Protein AF-U5CMK6-F1 (afdb_monomer_lite)

Structure (mmCIF, N/CA/C/O backbone):
data_AF-U5CMK6-F1
#
_entry.id   AF-U5CMK6-F1
#
loop_
_atom_site.group_PDB
_atom_site.id
_atom_site.type_sy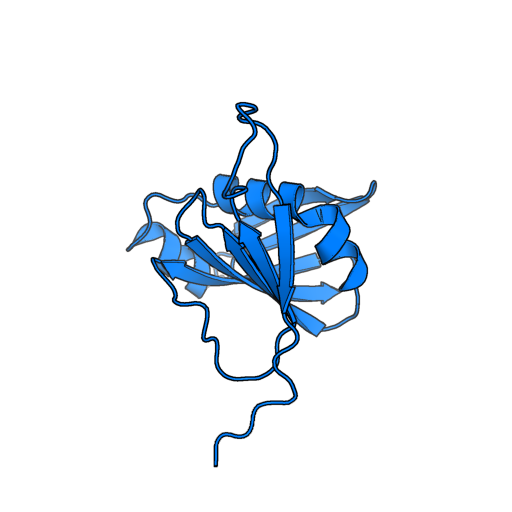mbol
_atom_site.label_atom_id
_atom_site.label_alt_id
_atom_site.label_comp_id
_atom_site.label_asym_id
_atom_site.label_entity_id
_atom_site.label_seq_id
_atom_site.pdbx_PDB_ins_code
_atom_site.Cartn_x
_atom_site.Cartn_y
_atom_site.Cartn_z
_atom_site.occupancy
_atom_site.B_iso_or_equiv
_atom_site.auth_seq_id
_atom_site.auth_comp_id
_atom_site.auth_asym_id
_atom_site.auth_atom_id
_atom_site.pdbx_PDB_model_num
ATOM 1 N N . MET A 1 1 ? 16.249 19.560 10.404 1.00 36.00 1 MET A N 1
ATOM 2 C CA . MET A 1 1 ? 15.862 19.368 8.987 1.00 36.00 1 MET A CA 1
ATOM 3 C C . MET A 1 1 ? 14.586 18.541 8.936 1.00 36.00 1 MET A C 1
ATOM 5 O O . MET A 1 1 ? 14.569 17.450 9.494 1.00 36.00 1 MET A O 1
ATOM 9 N N . SER A 1 2 ? 13.506 19.074 8.360 1.00 42.41 2 SER A N 1
ATOM 10 C CA . SER A 1 2 ? 12.210 18.384 8.309 1.00 42.41 2 SER A CA 1
ATOM 11 C C . SER A 1 2 ? 12.307 17.152 7.401 1.00 42.41 2 SER A C 1
ATOM 13 O O . SER A 1 2 ? 12.641 17.280 6.222 1.00 42.41 2 SER A O 1
ATOM 15 N N . LYS A 1 3 ? 12.074 15.951 7.948 1.00 53.72 3 LYS A N 1
ATOM 16 C CA . LYS A 1 3 ? 12.024 14.702 7.173 1.00 53.72 3 LYS A CA 1
ATOM 17 C C . LYS A 1 3 ? 10.860 14.815 6.185 1.00 53.72 3 LYS A C 1
ATOM 19 O O . LYS A 1 3 ? 9.711 14.714 6.606 1.00 53.72 3 LYS A O 1
ATOM 24 N N . ARG A 1 4 ? 11.138 15.041 4.893 1.00 58.00 4 ARG A N 1
ATOM 25 C CA . ARG A 1 4 ? 10.109 15.056 3.838 1.00 58.00 4 ARG A CA 1
ATOM 26 C C . ARG A 1 4 ? 9.399 13.699 3.826 1.00 58.00 4 ARG A C 1
ATOM 28 O O . ARG A 1 4 ? 9.976 12.697 3.411 1.00 58.00 4 ARG A O 1
ATOM 35 N N . ARG A 1 5 ? 8.163 13.683 4.319 1.00 68.69 5 ARG A N 1
ATOM 36 C CA . ARG A 1 5 ? 7.201 12.597 4.137 1.00 68.69 5 ARG A CA 1
ATOM 37 C C . ARG A 1 5 ? 6.289 13.019 2.994 1.00 68.69 5 ARG A C 1
ATOM 39 O O . ARG A 1 5 ? 5.757 14.124 3.029 1.00 68.69 5 ARG A O 1
ATOM 46 N N . GLU A 1 6 ? 6.166 12.180 1.973 1.00 84.19 6 GLU A N 1
ATOM 47 C CA . GLU A 1 6 ? 5.155 12.384 0.933 1.00 84.19 6 GLU A CA 1
ATOM 48 C C . GLU A 1 6 ? 3.866 11.719 1.416 1.00 84.19 6 GLU A C 1
ATOM 50 O O . GLU A 1 6 ? 3.870 10.554 1.827 1.00 84.19 6 GLU A O 1
ATOM 55 N N . GLU A 1 7 ? 2.784 12.488 1.438 1.00 90.69 7 GLU A N 1
ATOM 56 C CA . GLU A 1 7 ? 1.500 12.083 1.994 1.00 90.69 7 GLU A CA 1
ATOM 57 C C . GLU A 1 7 ? 0.430 12.163 0.915 1.00 90.69 7 GLU A C 1
ATOM 59 O O . GLU A 1 7 ? 0.347 13.136 0.168 1.00 90.69 7 GLU A O 1
ATOM 64 N N . TYR A 1 8 ? -0.409 11.137 0.861 1.00 93.00 8 TYR A N 1
ATOM 65 C CA . TYR A 1 8 ? -1.501 11.031 -0.091 1.00 93.00 8 TYR A CA 1
ATOM 66 C C . TYR A 1 8 ? -2.780 10.674 0.646 1.00 93.00 8 TYR A C 1
ATOM 68 O O . TYR A 1 8 ? -2.759 9.928 1.622 1.00 93.00 8 TYR A O 1
ATOM 76 N N . THR A 1 9 ? -3.906 11.182 0.160 1.00 92.69 9 THR A N 1
ATOM 77 C CA . THR A 1 9 ? -5.222 10.786 0.663 1.00 92.69 9 THR A CA 1
ATOM 78 C C . THR A 1 9 ? -5.881 9.893 -0.371 1.00 92.69 9 THR A C 1
ATOM 80 O O . THR A 1 9 ? -5.970 10.255 -1.544 1.00 92.69 9 THR A O 1
ATOM 83 N N . VAL A 1 10 ? -6.324 8.714 0.054 1.00 93.56 10 VAL A N 1
ATOM 84 C CA . VAL A 1 10 ? -6.934 7.717 -0.824 1.00 93.56 10 VAL A CA 1
ATOM 85 C C . VAL A 1 10 ? -8.262 7.268 -0.239 1.00 93.56 10 VAL A C 1
ATOM 87 O O . VAL A 1 10 ? -8.343 6.943 0.941 1.00 93.56 10 VAL A O 1
ATOM 90 N N . LEU A 1 11 ? -9.309 7.233 -1.064 1.00 92.06 11 LEU A N 1
ATOM 91 C CA . LEU A 1 11 ? -10.575 6.613 -0.687 1.00 92.06 11 LEU A CA 1
ATOM 92 C C . LEU A 1 11 ? -10.409 5.088 -0.727 1.00 92.06 11 LEU A C 1
ATOM 94 O O . LEU A 1 11 ? -10.155 4.534 -1.796 1.00 92.06 11 LEU A O 1
ATOM 98 N N . LEU A 1 12 ? -10.527 4.443 0.433 1.00 90.56 12 LEU A N 1
ATOM 99 C CA . LEU A 1 12 ? -10.510 2.990 0.601 1.00 90.56 12 LEU A CA 1
ATOM 100 C C . LEU A 1 12 ? -11.707 2.596 1.471 1.00 90.56 12 LEU A C 1
ATOM 102 O O . LEU A 1 12 ? -11.951 3.214 2.503 1.00 90.56 12 LEU A O 1
ATOM 106 N N . TRP A 1 13 ? -12.471 1.585 1.069 1.00 90.62 13 TRP A N 1
ATOM 107 C CA . TRP A 1 13 ? -13.611 1.000 1.792 1.00 90.62 13 TRP A CA 1
ATOM 108 C C . TRP A 1 13 ? -14.635 2.026 2.281 1.00 90.62 13 TRP A C 1
ATOM 110 O O . TRP A 1 13 ? -15.214 1.875 3.358 1.00 90.62 13 TRP A O 1
ATOM 120 N N . GLY A 1 14 ? -14.851 3.066 1.473 1.00 88.62 14 GLY A N 1
ATOM 121 C CA . GLY A 1 14 ? -15.791 4.149 1.754 1.00 88.62 14 GLY A CA 1
ATOM 122 C C . GLY A 1 14 ? -15.289 5.201 2.746 1.00 88.62 14 GLY A C 1
ATOM 123 O O . GLY A 1 14 ? -16.076 6.048 3.151 1.00 88.62 14 GLY A O 1
ATOM 124 N N . VAL A 1 15 ? -14.010 5.182 3.144 1.00 90.44 15 VAL A N 1
ATOM 125 C CA . VAL A 1 15 ? -13.417 6.214 4.014 1.00 90.44 15 VAL A CA 1
ATOM 126 C C . VAL A 1 15 ? -12.109 6.749 3.440 1.00 90.44 15 VAL A C 1
ATOM 128 O O . VAL A 1 15 ? -11.391 6.061 2.712 1.00 90.44 15 VAL A O 1
ATOM 131 N N . PHE A 1 16 ? -11.778 7.992 3.777 1.00 93.19 16 PHE A N 1
ATOM 132 C CA . PHE A 1 16 ? -10.494 8.575 3.410 1.00 93.19 16 PHE A CA 1
ATOM 133 C C . PHE A 1 16 ? -9.392 8.039 4.322 1.00 93.19 16 PHE A C 1
ATOM 135 O O . PHE A 1 16 ? -9.431 8.200 5.541 1.00 93.19 16 PHE A O 1
ATOM 142 N N . VAL A 1 17 ? -8.406 7.396 3.708 1.00 92.94 17 VAL A N 1
ATOM 143 C CA . VAL A 1 17 ? -7.232 6.830 4.363 1.00 92.94 17 VAL A CA 1
ATOM 144 C C . VAL A 1 17 ? -6.014 7.634 3.948 1.00 92.94 17 VAL A C 1
ATOM 146 O O . VAL A 1 17 ? -5.764 7.856 2.760 1.00 92.94 17 VAL A O 1
ATOM 149 N N . LYS A 1 18 ? -5.237 8.061 4.939 1.00 95.00 18 LYS A N 1
ATOM 150 C CA . LYS A 1 18 ? -3.953 8.715 4.715 1.00 95.00 18 LYS A CA 1
ATOM 151 C C . LYS A 1 18 ? -2.901 7.656 4.394 1.00 95.00 18 LYS A C 1
ATOM 153 O O . LYS A 1 18 ? -2.796 6.657 5.097 1.00 95.00 18 LYS A O 1
ATOM 158 N N . VAL A 1 19 ? -2.126 7.865 3.339 1.00 94.19 19 VAL A N 1
ATOM 159 C CA . VAL A 1 19 ? -1.000 7.014 2.953 1.00 94.19 19 VAL A CA 1
ATOM 160 C C . VAL A 1 19 ? 0.272 7.842 3.027 1.00 94.19 19 VAL A C 1
ATOM 162 O O . VAL A 1 19 ? 0.413 8.834 2.317 1.00 94.19 19 VAL A O 1
ATOM 165 N N . THR A 1 20 ? 1.197 7.441 3.891 1.00 93.19 20 THR A N 1
ATOM 166 C CA . THR A 1 20 ? 2.442 8.170 4.149 1.00 93.19 20 THR A CA 1
ATOM 167 C C . THR A 1 20 ? 3.631 7.363 3.656 1.00 93.19 20 THR A C 1
ATOM 169 O O . THR A 1 20 ? 3.848 6.237 4.098 1.00 93.19 20 THR A O 1
ATOM 172 N N . PHE A 1 21 ? 4.453 7.937 2.784 1.00 91.12 21 PHE A N 1
ATOM 173 C CA . PHE A 1 21 ? 5.705 7.317 2.371 1.00 91.12 21 PHE A CA 1
ATOM 174 C C . PHE A 1 21 ? 6.833 7.736 3.304 1.00 91.12 21 PHE A C 1
ATOM 176 O O . PHE A 1 21 ? 7.111 8.923 3.501 1.00 91.12 21 PHE A O 1
ATOM 183 N N . THR A 1 22 ? 7.514 6.746 3.877 1.00 88.44 22 THR A N 1
ATOM 184 C CA . THR A 1 22 ? 8.747 7.013 4.616 1.00 88.44 22 THR A CA 1
ATOM 185 C C . THR A 1 22 ? 9.852 7.467 3.663 1.00 88.44 22 THR A C 1
ATOM 187 O O . THR A 1 22 ? 9.893 7.094 2.491 1.00 88.44 22 THR A O 1
ATOM 190 N N . GLU A 1 23 ? 10.810 8.231 4.184 1.00 86.19 23 GLU A N 1
ATOM 191 C CA . GLU A 1 23 ? 11.976 8.670 3.412 1.00 86.19 23 GLU A CA 1
ATOM 192 C C . GLU A 1 23 ? 12.748 7.484 2.810 1.00 86.19 23 GLU A C 1
ATOM 194 O O . GLU A 1 23 ? 13.241 7.559 1.684 1.00 86.19 23 GLU A O 1
ATOM 199 N N . HIS A 1 24 ? 12.815 6.363 3.537 1.00 85.12 24 HIS A N 1
ATOM 200 C CA . HIS A 1 24 ? 13.445 5.139 3.052 1.00 85.12 24 HIS A CA 1
ATOM 201 C C . HIS A 1 24 ? 12.719 4.572 1.824 1.00 85.12 24 HIS A C 1
ATOM 203 O O . HIS A 1 24 ? 13.364 4.267 0.820 1.00 85.12 24 HIS A O 1
ATOM 209 N N . ALA A 1 25 ? 11.385 4.495 1.868 1.00 85.31 25 ALA A N 1
ATOM 210 C CA . ALA A 1 25 ? 10.569 4.068 0.735 1.00 85.31 25 ALA A CA 1
ATOM 211 C C . ALA A 1 25 ? 10.725 5.005 -0.475 1.00 85.31 25 ALA A C 1
ATOM 213 O O . ALA A 1 25 ? 10.939 4.533 -1.590 1.00 85.31 25 ALA A O 1
ATOM 214 N N . LEU A 1 26 ? 10.705 6.326 -0.260 1.00 86.44 26 LEU A N 1
ATOM 215 C CA . LEU A 1 26 ? 10.879 7.313 -1.333 1.00 86.44 26 LEU A CA 1
ATOM 216 C C . LEU A 1 26 ? 12.256 7.225 -1.992 1.00 86.44 26 LEU A C 1
ATOM 218 O O . LEU A 1 26 ? 12.361 7.268 -3.217 1.00 86.44 26 LEU A O 1
ATOM 222 N N . LYS A 1 27 ? 13.320 7.055 -1.198 1.00 85.00 27 LYS A N 1
ATOM 223 C CA . LYS A 1 27 ? 14.678 6.830 -1.716 1.00 85.00 27 LYS A CA 1
ATOM 224 C C . LYS A 1 27 ? 14.747 5.568 -2.577 1.00 85.00 27 LYS A C 1
ATOM 226 O O . LYS A 1 27 ? 15.402 5.572 -3.617 1.00 85.00 27 LYS A O 1
ATOM 231 N N . ARG A 1 28 ? 14.061 4.494 -2.174 1.00 80.88 28 ARG A N 1
ATOM 232 C CA . ARG A 1 28 ? 13.991 3.240 -2.943 1.00 80.88 28 ARG A CA 1
ATOM 233 C C . ARG A 1 28 ? 13.223 3.403 -4.255 1.00 80.88 28 ARG A C 1
ATOM 235 O O . ARG A 1 28 ? 13.696 2.887 -5.265 1.00 80.88 28 ARG A O 1
ATOM 242 N N . LEU A 1 29 ? 12.117 4.150 -4.250 1.00 82.81 29 LEU A N 1
ATOM 243 C CA . LEU A 1 29 ? 11.361 4.486 -5.461 1.00 82.81 29 LEU A CA 1
ATOM 244 C C . LEU A 1 29 ? 12.226 5.280 -6.448 1.00 82.81 29 LEU A C 1
ATOM 246 O O . LEU A 1 29 ? 12.412 4.842 -7.578 1.00 82.81 29 LEU A O 1
ATOM 250 N N . LYS A 1 30 ? 12.844 6.379 -5.992 1.00 80.12 30 LYS A N 1
ATOM 251 C CA . LYS A 1 30 ? 13.651 7.275 -6.843 1.00 80.12 30 LYS A CA 1
ATOM 252 C C . LYS A 1 30 ? 14.886 6.606 -7.441 1.00 80.12 30 LYS A C 1
ATOM 254 O O . LYS A 1 30 ? 15.209 6.846 -8.596 1.00 80.12 30 LYS A O 1
ATOM 259 N N . ASN A 1 31 ? 15.582 5.775 -6.666 1.00 68.12 31 ASN A N 1
ATOM 260 C CA . ASN A 1 31 ? 16.883 5.257 -7.090 1.00 68.12 31 ASN A CA 1
ATOM 261 C C . ASN A 1 31 ? 16.804 3.982 -7.938 1.00 68.12 31 ASN A C 1
ATOM 263 O O . ASN A 1 31 ? 17.818 3.601 -8.519 1.00 68.12 31 ASN A O 1
ATOM 267 N N . ARG A 1 32 ? 15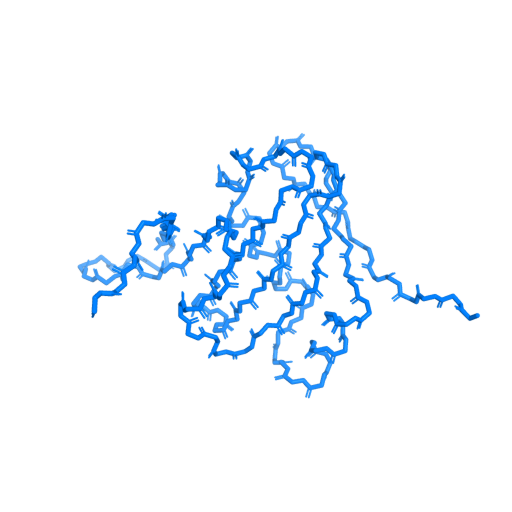.691 3.229 -7.909 1.00 59.47 32 ARG A N 1
ATOM 268 C CA . ARG A 1 32 ? 15.717 1.818 -8.354 1.00 59.47 32 ARG A CA 1
ATOM 269 C C . ARG A 1 32 ? 14.462 1.304 -9.062 1.00 59.47 32 ARG A C 1
ATOM 271 O O . ARG A 1 32 ? 14.514 0.182 -9.577 1.00 59.47 32 ARG A O 1
ATOM 278 N N . ALA A 1 33 ? 13.361 2.054 -9.103 1.00 61.44 33 ALA A N 1
ATOM 279 C CA . ALA A 1 33 ? 12.087 1.552 -9.614 1.00 61.44 33 ALA A CA 1
ATOM 280 C C . ALA A 1 33 ? 11.546 2.408 -10.768 1.00 61.44 33 ALA A C 1
ATOM 282 O O . ALA A 1 33 ? 11.512 3.627 -10.683 1.00 61.44 33 ALA A O 1
ATOM 283 N N . SER A 1 34 ? 11.032 1.757 -11.814 1.00 72.81 34 SER A N 1
ATOM 284 C CA . SER A 1 34 ? 10.135 2.362 -12.815 1.00 72.81 34 SER A CA 1
ATOM 285 C C . SER A 1 34 ? 8.721 2.604 -12.261 1.00 72.81 34 SER A C 1
ATOM 287 O O . SER A 1 34 ? 7.791 2.835 -13.022 1.00 72.81 34 SER A O 1
ATOM 289 N N . VAL A 1 35 ? 8.555 2.455 -10.946 1.00 76.75 35 VAL A N 1
ATOM 290 C CA . VAL A 1 35 ? 7.286 2.468 -10.227 1.00 76.75 35 VAL A CA 1
ATOM 291 C C . VAL A 1 35 ? 7.215 3.748 -9.421 1.00 76.75 35 VAL A C 1
ATOM 293 O O . VAL A 1 35 ? 8.161 4.121 -8.728 1.00 76.75 35 VAL A O 1
ATOM 296 N N . THR A 1 36 ? 6.083 4.422 -9.533 1.00 87.25 36 THR A N 1
ATOM 297 C CA . THR A 1 36 ? 5.792 5.701 -8.899 1.00 87.25 36 THR A CA 1
ATOM 298 C C . THR A 1 36 ? 4.992 5.506 -7.611 1.00 87.25 36 THR A C 1
ATOM 300 O O . THR A 1 36 ? 4.455 4.431 -7.334 1.00 87.25 36 THR A O 1
ATOM 303 N N . ALA A 1 37 ? 4.866 6.567 -6.809 1.00 88.12 37 ALA A N 1
ATOM 304 C CA . ALA A 1 37 ? 3.960 6.551 -5.662 1.00 88.12 37 ALA A CA 1
ATOM 305 C C . ALA A 1 37 ? 2.514 6.242 -6.098 1.00 88.12 37 ALA A C 1
ATOM 307 O O . ALA A 1 37 ? 1.836 5.465 -5.432 1.00 88.12 37 ALA A O 1
ATOM 308 N N . SER A 1 38 ? 2.075 6.774 -7.247 1.00 89.31 38 SER A N 1
ATOM 309 C CA . SER A 1 38 ? 0.734 6.541 -7.804 1.00 89.31 38 SER A CA 1
ATOM 310 C C . SER A 1 38 ? 0.454 5.060 -8.062 1.00 89.31 38 SER A C 1
ATOM 312 O O . SER A 1 38 ? -0.620 4.567 -7.716 1.00 89.31 38 SER A O 1
ATOM 314 N N . ASP A 1 39 ? 1.436 4.332 -8.592 1.00 89.31 39 ASP A N 1
ATOM 315 C CA . ASP A 1 39 ? 1.313 2.895 -8.846 1.00 89.31 39 ASP A CA 1
ATOM 316 C C . ASP A 1 39 ? 1.096 2.112 -7.541 1.00 89.31 39 ASP A C 1
ATOM 318 O O . ASP A 1 39 ? 0.222 1.250 -7.458 1.00 89.31 39 ASP A O 1
ATOM 322 N N . ILE A 1 40 ? 1.818 2.476 -6.473 1.00 89.25 40 ILE A N 1
ATOM 323 C CA . ILE A 1 40 ? 1.627 1.888 -5.138 1.00 89.25 40 ILE A CA 1
ATOM 324 C C . ILE A 1 40 ? 0.232 2.202 -4.587 1.00 89.25 40 ILE A C 1
ATOM 326 O O . ILE A 1 40 ? -0.422 1.319 -4.024 1.00 89.25 40 ILE A O 1
ATOM 330 N N . LEU A 1 41 ? -0.263 3.432 -4.766 1.00 92.31 41 LEU A N 1
ATOM 331 C CA . LEU A 1 41 ? -1.631 3.780 -4.370 1.00 92.31 41 LEU A CA 1
ATOM 332 C C . LEU A 1 41 ? -2.668 2.955 -5.148 1.00 92.31 41 LEU A C 1
ATOM 334 O O . LEU A 1 41 ? -3.681 2.546 -4.580 1.00 92.31 41 LEU A O 1
ATOM 338 N N . GLN A 1 42 ? -2.419 2.663 -6.427 1.00 90.62 42 GLN A N 1
ATOM 339 C CA . GLN A 1 42 ? -3.291 1.811 -7.235 1.00 90.62 42 GLN A CA 1
ATOM 340 C C . GLN A 1 42 ? -3.262 0.348 -6.772 1.00 90.62 42 GLN A C 1
ATOM 342 O O . GLN A 1 42 ? -4.316 -0.296 -6.720 1.00 90.62 42 GLN A O 1
ATOM 347 N N . SER A 1 43 ? -2.099 -0.175 -6.375 1.00 89.12 43 SER A N 1
ATOM 348 C CA . SER A 1 43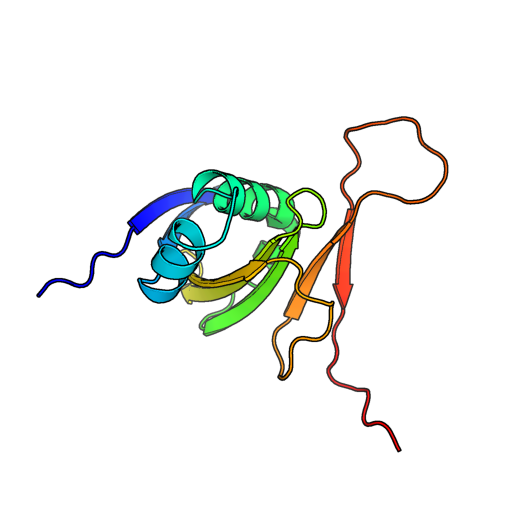 ? -1.996 -1.499 -5.751 1.00 89.12 43 SER A CA 1
ATOM 349 C C . SER A 1 43 ? -2.769 -1.566 -4.431 1.00 89.12 43 SER A C 1
ATOM 351 O O . SER A 1 43 ? -3.483 -2.542 -4.204 1.00 89.12 43 SER A O 1
ATOM 353 N N . LEU A 1 44 ? -2.700 -0.522 -3.591 1.00 91.00 44 LEU A N 1
ATOM 354 C CA . LEU A 1 44 ? -3.492 -0.423 -2.355 1.00 91.00 44 LEU A CA 1
ATOM 355 C C . LEU A 1 44 ? -4.999 -0.449 -2.637 1.00 91.00 44 LEU A C 1
ATOM 357 O O . LEU A 1 44 ? -5.714 -1.237 -2.022 1.00 91.00 44 LEU A O 1
ATOM 361 N N . LYS A 1 45 ? -5.476 0.358 -3.595 1.00 91.19 45 LYS A N 1
ATOM 362 C CA . LYS A 1 45 ? -6.888 0.351 -4.020 1.00 91.19 45 LYS A CA 1
ATOM 363 C C . LYS A 1 45 ? -7.321 -1.020 -4.534 1.00 91.19 45 LYS A C 1
ATOM 365 O O . LYS A 1 45 ? -8.380 -1.518 -4.177 1.00 91.19 45 LYS A O 1
ATOM 370 N N . SER A 1 46 ? -6.484 -1.668 -5.339 1.00 88.00 46 SER A N 1
ATOM 371 C CA . SER A 1 46 ? -6.803 -2.990 -5.894 1.00 88.00 46 SER A CA 1
ATOM 372 C C . SER A 1 46 ? -6.896 -4.062 -4.798 1.00 88.00 46 SER A C 1
ATOM 374 O O . SER A 1 46 ? -7.700 -4.984 -4.896 1.00 88.00 46 SER A O 1
ATOM 376 N N . ALA A 1 47 ? -6.086 -3.937 -3.744 1.00 87.88 47 ALA A N 1
ATOM 377 C CA . ALA A 1 47 ? -6.037 -4.854 -2.607 1.00 87.88 47 ALA A CA 1
ATOM 378 C C . ALA A 1 47 ? -6.994 -4.475 -1.458 1.00 87.88 47 ALA A C 1
ATOM 380 O O . ALA A 1 47 ? -6.965 -5.109 -0.399 1.00 87.88 47 ALA A O 1
ATOM 381 N N . GLU A 1 48 ? -7.840 -3.460 -1.646 1.00 89.75 48 GLU A N 1
ATOM 382 C CA . GLU A 1 48 ? -8.653 -2.833 -0.602 1.00 89.75 48 GLU A CA 1
ATOM 383 C C . GLU A 1 48 ? -9.442 -3.843 0.243 1.00 89.75 48 GLU A C 1
ATOM 385 O O . GLU A 1 48 ? -9.368 -3.819 1.473 1.00 89.75 48 GLU A O 1
ATOM 390 N N . SER A 1 49 ? -10.150 -4.777 -0.401 1.00 85.25 49 SER A N 1
ATOM 391 C CA . SER A 1 49 ? -10.992 -5.775 0.278 1.00 85.25 49 SER A CA 1
ATOM 392 C C . SER A 1 49 ? -10.207 -6.676 1.238 1.00 85.25 49 SER A C 1
ATOM 394 O O . SER A 1 49 ? -10.756 -7.172 2.225 1.00 85.25 49 SER A O 1
ATOM 396 N N . LYS A 1 50 ? -8.911 -6.871 0.977 1.00 84.75 50 LYS A N 1
ATOM 397 C CA . LYS A 1 50 ? -8.006 -7.667 1.809 1.00 84.75 50 LYS A CA 1
ATOM 398 C C . LYS A 1 50 ? -7.345 -6.846 2.889 1.00 84.75 50 LYS A C 1
ATOM 400 O O . LYS A 1 50 ? -7.341 -7.266 4.041 1.00 84.75 50 LYS A O 1
ATOM 405 N N . ILE A 1 51 ? -6.850 -5.666 2.528 1.00 87.50 51 ILE A N 1
ATOM 406 C CA . ILE A 1 51 ? -6.264 -4.714 3.472 1.00 87.50 51 ILE A CA 1
ATOM 407 C C . ILE A 1 51 ? -7.286 -4.356 4.562 1.00 87.50 51 ILE A C 1
ATOM 409 O O . ILE A 1 51 ? -6.926 -4.281 5.735 1.00 87.50 51 ILE A O 1
ATOM 413 N N . LYS A 1 52 ? -8.574 -4.225 4.208 1.00 86.38 52 LYS A N 1
ATOM 414 C CA . LYS A 1 52 ? -9.662 -3.949 5.158 1.00 86.38 52 LYS A CA 1
ATOM 415 C C . LYS A 1 52 ? -9.717 -4.963 6.306 1.00 86.38 52 LYS A C 1
ATOM 417 O O . LYS A 1 52 ? -9.991 -4.575 7.437 1.00 86.38 52 LYS A O 1
ATOM 422 N N . LYS A 1 53 ? -9.429 -6.245 6.041 1.00 84.06 53 LYS A N 1
ATOM 423 C CA . LYS A 1 53 ? -9.415 -7.308 7.067 1.00 84.06 53 LYS A CA 1
ATOM 424 C C . LYS A 1 53 ? -8.253 -7.163 8.051 1.00 84.06 53 LYS A C 1
ATOM 426 O O . LYS A 1 53 ? -8.338 -7.659 9.166 1.00 84.06 53 LYS A O 1
ATOM 431 N N . LEU A 1 54 ? -7.195 -6.464 7.644 1.00 80.88 54 LEU A N 1
ATOM 432 C CA . LEU A 1 54 ? -5.981 -6.237 8.425 1.00 80.88 54 LEU A CA 1
ATOM 433 C C . LEU A 1 54 ? -6.001 -4.899 9.182 1.00 80.88 54 LEU A C 1
ATOM 435 O O . LEU A 1 54 ? -4.999 -4.536 9.796 1.00 80.88 54 LEU A O 1
ATOM 439 N N . ARG A 1 55 ? -7.125 -4.162 9.143 1.00 80.88 55 ARG A N 1
ATOM 440 C CA . ARG A 1 55 ? -7.303 -2.803 9.688 1.00 80.88 55 ARG A CA 1
ATOM 441 C C . ARG A 1 55 ? -7.320 -2.775 11.223 1.00 80.88 55 ARG A C 1
ATOM 443 O O . ARG A 1 55 ? -8.299 -2.388 11.858 1.00 80.88 55 ARG A O 1
ATOM 450 N N . THR A 1 56 ? -6.207 -3.178 11.813 1.00 73.50 56 THR A N 1
ATOM 451 C CA . THR A 1 56 ? -5.924 -3.191 13.247 1.00 73.50 56 THR A CA 1
ATOM 452 C C . THR A 1 56 ? -4.677 -2.355 13.519 1.00 73.50 56 THR A C 1
ATOM 454 O O . THR A 1 56 ? -3.838 -2.148 12.639 1.00 73.50 56 THR A O 1
ATOM 457 N N . LYS A 1 57 ? -4.572 -1.798 14.727 1.00 71.38 57 LYS A N 1
ATOM 458 C CA . LYS A 1 57 ? -3.486 -0.877 15.079 1.00 71.38 57 LYS A CA 1
ATOM 459 C C . LYS A 1 57 ? -2.127 -1.589 15.005 1.00 71.38 57 LYS A C 1
ATOM 461 O O . LYS A 1 57 ? -1.981 -2.682 15.541 1.00 71.38 57 LYS A O 1
ATOM 466 N N . HIS A 1 58 ? -1.141 -0.949 14.373 1.00 72.44 58 HIS A N 1
ATOM 467 C CA . HIS A 1 58 ? 0.238 -1.431 14.197 1.00 72.44 58 HIS A CA 1
ATOM 468 C C . HIS A 1 58 ? 0.398 -2.739 13.412 1.00 72.44 58 HIS A C 1
ATOM 470 O O . HIS A 1 58 ? 1.464 -3.356 13.447 1.00 72.44 58 HIS A O 1
ATOM 476 N N . HIS A 1 59 ? -0.621 -3.151 12.659 1.00 81.31 59 HIS A N 1
ATOM 477 C CA . HIS A 1 59 ? -0.522 -4.351 11.845 1.00 81.31 59 HIS A CA 1
ATOM 478 C C . HIS A 1 59 ? 0.289 -4.089 10.571 1.00 81.31 59 HIS A C 1
ATOM 480 O O . HIS A 1 59 ? -0.024 -3.184 9.792 1.00 81.31 59 HIS A O 1
ATOM 486 N N . ARG A 1 60 ? 1.346 -4.883 10.372 1.00 84.38 60 ARG A N 1
ATOM 487 C CA . ARG A 1 60 ? 2.203 -4.841 9.183 1.00 84.38 60 ARG A CA 1
ATOM 488 C C . ARG A 1 60 ? 1.693 -5.824 8.145 1.00 84.38 60 ARG A C 1
ATOM 490 O O . ARG A 1 60 ? 1.428 -6.976 8.468 1.00 84.38 60 ARG A O 1
ATOM 497 N N . PHE A 1 61 ? 1.643 -5.382 6.902 1.00 85.94 61 PHE A N 1
ATOM 498 C CA . PHE A 1 61 ? 1.270 -6.209 5.769 1.00 85.94 61 PHE A CA 1
ATOM 499 C C . PHE A 1 61 ? 2.198 -5.939 4.591 1.00 85.94 61 PHE A C 1
ATOM 501 O O . PHE A 1 61 ? 2.835 -4.887 4.493 1.00 85.94 61 PHE A O 1
ATOM 508 N N . VAL A 1 62 ? 2.286 -6.904 3.688 1.00 86.38 62 VAL A N 1
ATOM 509 C CA . VAL A 1 62 ? 3.092 -6.775 2.473 1.00 86.38 62 VAL A CA 1
ATOM 510 C C . VAL A 1 62 ? 2.191 -6.980 1.274 1.00 86.38 62 VAL A C 1
ATOM 512 O O . VAL A 1 62 ? 1.401 -7.917 1.263 1.00 86.38 62 VAL A O 1
ATOM 515 N N . ILE A 1 63 ? 2.318 -6.122 0.266 1.00 85.19 63 ILE A N 1
ATOM 516 C CA . ILE A 1 63 ? 1.666 -6.310 -1.026 1.00 85.19 63 ILE A CA 1
ATOM 517 C C . ILE A 1 63 ? 2.713 -6.710 -2.053 1.00 85.19 63 ILE A C 1
ATOM 519 O O . ILE A 1 63 ? 3.638 -5.946 -2.322 1.00 85.19 63 ILE A O 1
ATOM 523 N N . PHE A 1 64 ? 2.540 -7.894 -2.635 1.00 83.94 64 PHE A N 1
ATOM 524 C CA . PHE A 1 64 ? 3.257 -8.324 -3.832 1.00 83.94 64 PHE A CA 1
ATOM 525 C C . PHE A 1 64 ? 2.400 -8.000 -5.052 1.00 83.94 64 PHE A C 1
ATOM 527 O O . PHE A 1 64 ? 1.408 -8.682 -5.309 1.00 83.94 64 PHE A O 1
ATOM 534 N N . ASP A 1 65 ? 2.765 -6.966 -5.804 1.00 81.06 65 ASP A N 1
ATOM 535 C CA . ASP A 1 65 ? 2.138 -6.646 -7.080 1.00 81.06 65 ASP A CA 1
ATOM 536 C C . ASP A 1 65 ? 2.946 -7.267 -8.229 1.00 81.06 65 ASP A C 1
ATOM 538 O O . ASP A 1 65 ? 3.944 -6.712 -8.697 1.00 81.06 65 ASP A O 1
ATOM 542 N N . HIS A 1 66 ? 2.514 -8.446 -8.690 1.00 76.12 66 HIS A N 1
ATOM 543 C CA . HIS A 1 66 ? 3.170 -9.145 -9.797 1.00 76.12 66 HIS A CA 1
ATOM 544 C C . HIS A 1 66 ? 2.987 -8.435 -11.148 1.00 76.12 66 HIS A C 1
ATOM 546 O O . HIS A 1 66 ? 3.788 -8.662 -12.055 1.00 76.12 66 HIS A O 1
ATOM 552 N N . VAL A 1 67 ? 1.978 -7.565 -11.297 1.00 77.81 67 VAL A N 1
ATOM 553 C CA . VAL A 1 67 ? 1.771 -6.781 -12.527 1.00 77.81 67 VAL A CA 1
ATOM 554 C C . VAL A 1 67 ? 2.859 -5.720 -12.643 1.00 77.81 67 VAL A C 1
ATOM 556 O O . VAL A 1 67 ? 3.482 -5.583 -13.692 1.00 77.81 67 VAL A O 1
ATOM 559 N N . LEU A 1 68 ? 3.137 -5.033 -11.535 1.00 75.19 68 LEU A N 1
ATOM 560 C CA . LEU A 1 68 ? 4.176 -4.007 -11.443 1.00 75.19 68 LEU A CA 1
ATOM 561 C C . LEU A 1 68 ? 5.564 -4.572 -11.100 1.00 75.19 68 LEU A C 1
ATOM 563 O O . LEU A 1 68 ? 6.514 -3.805 -10.929 1.00 75.19 68 LEU A O 1
ATOM 567 N N . LYS A 1 69 ? 5.687 -5.900 -10.941 1.00 78.19 69 LYS A N 1
ATOM 568 C CA . LYS A 1 69 ? 6.895 -6.598 -10.453 1.00 78.19 69 LYS A CA 1
ATOM 569 C C . LYS A 1 69 ? 7.494 -5.937 -9.201 1.00 78.19 69 LYS A C 1
ATOM 571 O O . LYS A 1 69 ? 8.714 -5.851 -9.033 1.00 78.19 69 LYS A O 1
ATOM 576 N N . THR A 1 70 ? 6.619 -5.445 -8.329 1.00 80.81 70 THR A N 1
ATOM 577 C CA . THR A 1 70 ? 6.982 -4.616 -7.180 1.00 80.81 70 THR A CA 1
ATOM 578 C C . THR A 1 70 ? 6.355 -5.174 -5.925 1.00 80.81 70 THR A C 1
ATOM 580 O O . THR A 1 70 ? 5.217 -5.627 -5.924 1.00 80.81 70 THR A O 1
ATOM 583 N N . THR A 1 71 ? 7.114 -5.154 -4.840 1.00 86.06 71 THR A N 1
ATOM 584 C CA . THR A 1 71 ? 6.643 -5.581 -3.527 1.00 86.06 71 THR A CA 1
ATOM 585 C C . THR A 1 71 ? 6.865 -4.451 -2.551 1.00 86.06 71 THR A C 1
ATOM 587 O O . THR A 1 71 ? 7.932 -3.849 -2.548 1.00 86.06 71 THR A O 1
ATOM 590 N N . PHE A 1 72 ? 5.894 -4.139 -1.708 1.00 86.94 72 PHE A N 1
ATOM 591 C CA . PHE A 1 72 ? 6.084 -3.115 -0.689 1.00 86.94 72 PHE A CA 1
ATOM 592 C C . PHE A 1 72 ? 5.520 -3.557 0.648 1.00 86.94 72 PHE A C 1
ATOM 594 O O . PHE A 1 72 ? 4.508 -4.254 0.725 1.00 86.94 72 PHE A O 1
ATOM 601 N N . MET A 1 73 ? 6.205 -3.135 1.707 1.00 88.69 73 MET A N 1
ATOM 602 C CA . MET A 1 73 ? 5.760 -3.341 3.075 1.00 88.69 73 MET A CA 1
ATOM 603 C C . MET A 1 73 ? 5.077 -2.077 3.574 1.00 88.69 73 MET A C 1
ATOM 605 O O . MET A 1 73 ? 5.611 -0.968 3.466 1.00 88.69 73 MET A O 1
ATOM 609 N N . ALA A 1 74 ? 3.909 -2.277 4.161 1.00 90.25 74 ALA A N 1
ATOM 610 C CA . ALA A 1 74 ? 3.076 -1.240 4.718 1.00 90.25 74 ALA A CA 1
ATOM 611 C C . ALA A 1 74 ? 2.677 -1.591 6.156 1.00 90.25 74 ALA A C 1
ATOM 613 O O . ALA A 1 74 ? 2.684 -2.752 6.567 1.00 90.25 74 ALA A O 1
ATOM 614 N N . VAL A 1 75 ? 2.342 -0.576 6.941 1.00 89.19 75 VAL A N 1
ATOM 615 C CA . VAL A 1 75 ? 1.844 -0.736 8.307 1.00 89.19 75 VAL A CA 1
ATOM 616 C C . VAL A 1 75 ? 0.675 0.196 8.541 1.00 89.19 75 VAL A C 1
ATOM 618 O O . VAL A 1 75 ? 0.677 1.327 8.065 1.00 89.19 75 VAL A O 1
ATOM 621 N N . PHE A 1 76 ? -0.314 -0.262 9.296 1.00 87.94 76 PHE A N 1
ATOM 622 C CA . PHE A 1 76 ? -1.329 0.623 9.846 1.00 87.94 76 PHE A CA 1
ATOM 623 C C . PHE A 1 76 ? -0.787 1.340 11.082 1.00 87.94 76 PHE A C 1
ATOM 625 O O . PHE A 1 76 ? -0.653 0.733 12.143 1.00 87.94 76 PHE A O 1
ATOM 632 N N . ASP A 1 77 ? -0.519 2.641 10.983 1.00 82.62 77 ASP A N 1
ATOM 633 C CA . ASP A 1 77 ? -0.247 3.467 12.170 1.00 82.62 77 ASP A CA 1
ATOM 634 C C . ASP A 1 77 ? -1.520 3.597 13.022 1.00 82.62 77 ASP A C 1
ATOM 636 O O . ASP A 1 77 ? -1.491 3.558 14.252 1.00 82.62 77 ASP A O 1
ATOM 640 N N . ASN A 1 78 ? -2.662 3.707 12.344 1.00 86.12 78 ASN A N 1
ATOM 641 C CA . ASN A 1 78 ? -4.007 3.622 12.899 1.00 86.12 78 ASN A CA 1
ATOM 642 C C . ASN A 1 78 ? -4.977 3.141 11.793 1.00 86.12 78 ASN A C 1
ATOM 644 O O . ASN A 1 78 ? -4.569 3.053 10.637 1.00 86.12 78 ASN A O 1
ATOM 648 N N . PRO A 1 79 ? -6.255 2.842 12.095 1.00 85.62 79 PRO A N 1
ATOM 649 C CA . PRO A 1 79 ? -7.201 2.305 11.108 1.00 85.62 79 PRO A CA 1
ATOM 650 C C . PRO A 1 79 ? -7.390 3.135 9.826 1.00 85.62 79 PRO A C 1
ATOM 652 O O . PRO A 1 79 ? -7.809 2.579 8.813 1.00 85.62 79 PRO A O 1
ATOM 655 N N . ASN A 1 80 ? -7.075 4.433 9.856 1.00 89.88 80 ASN A N 1
ATOM 656 C CA . ASN A 1 80 ? -7.237 5.365 8.738 1.00 89.88 80 ASN A CA 1
ATOM 657 C C . ASN A 1 80 ? -5.893 5.946 8.256 1.00 89.88 80 ASN A C 1
ATOM 659 O O . ASN A 1 80 ? -5.880 6.928 7.515 1.00 89.88 80 ASN A O 1
ATOM 663 N N . ASN A 1 81 ? -4.761 5.363 8.664 1.00 90.56 81 ASN A N 1
ATOM 664 C CA . ASN A 1 81 ? -3.432 5.795 8.243 1.00 90.56 81 ASN A CA 1
ATOM 665 C C . ASN A 1 81 ? -2.524 4.593 7.971 1.00 90.56 81 ASN A C 1
ATOM 667 O O . ASN A 1 81 ? -2.261 3.782 8.862 1.00 90.56 81 ASN A O 1
ATOM 671 N N . ILE A 1 82 ? -2.020 4.517 6.745 1.00 92.50 82 ILE A N 1
ATOM 672 C CA . ILE A 1 82 ? -1.096 3.495 6.269 1.00 92.50 82 ILE A CA 1
ATOM 673 C C . ILE A 1 82 ? 0.258 4.152 6.008 1.00 92.50 82 ILE A C 1
ATOM 675 O O . ILE A 1 82 ? 0.362 5.081 5.211 1.00 92.50 82 ILE A O 1
ATOM 679 N N . ALA A 1 83 ? 1.319 3.636 6.615 1.00 91.50 83 ALA A N 1
ATOM 680 C CA . ALA A 1 83 ? 2.682 4.039 6.311 1.00 91.50 83 ALA A CA 1
ATOM 681 C C . ALA A 1 83 ? 3.365 3.002 5.410 1.00 91.50 83 ALA A C 1
ATOM 683 O O . ALA A 1 83 ? 3.425 1.818 5.742 1.00 91.50 83 ALA A O 1
ATOM 684 N N . ILE A 1 84 ? 3.917 3.449 4.280 1.00 91.25 84 ILE A N 1
ATOM 685 C CA . ILE A 1 84 ? 4.759 2.639 3.394 1.00 91.25 84 ILE A CA 1
ATOM 686 C C . ILE A 1 84 ? 6.196 2.699 3.909 1.00 91.25 84 ILE A C 1
ATOM 688 O O . ILE A 1 84 ? 6.883 3.724 3.817 1.00 91.25 84 ILE A O 1
ATOM 692 N N . ILE A 1 85 ? 6.650 1.585 4.479 1.00 88.12 85 ILE A N 1
ATOM 693 C CA . ILE A 1 85 ? 7.949 1.483 5.150 1.00 88.12 85 ILE A CA 1
ATOM 694 C C . ILE A 1 85 ? 9.066 1.318 4.122 1.00 88.12 85 ILE A C 1
ATOM 696 O O . ILE A 1 85 ? 10.127 1.929 4.231 1.00 88.12 85 ILE A O 1
ATOM 700 N N . THR A 1 86 ? 8.847 0.477 3.117 1.00 85.94 86 THR A N 1
ATOM 701 C CA . THR A 1 86 ? 9.876 0.157 2.131 1.00 85.94 86 THR A CA 1
ATOM 702 C C . THR A 1 86 ? 9.266 -0.446 0.874 1.00 85.94 86 THR A C 1
ATOM 704 O O . THR A 1 86 ? 8.165 -1.002 0.903 1.00 85.94 86 THR A O 1
ATOM 707 N N . VAL A 1 87 ? 10.003 -0.325 -0.227 1.00 84.81 87 VAL A N 1
ATOM 708 C CA . VAL A 1 87 ? 9.644 -0.830 -1.551 1.00 84.81 87 VAL A CA 1
ATOM 709 C C . VAL A 1 87 ? 10.803 -1.682 -2.062 1.00 84.81 87 VAL A C 1
ATOM 711 O O . VAL A 1 87 ? 11.963 -1.261 -2.050 1.00 84.81 87 VAL A O 1
ATOM 714 N N . TYR A 1 88 ? 10.472 -2.882 -2.513 1.00 80.00 88 TYR A N 1
ATOM 715 C CA . TYR A 1 88 ? 11.363 -3.883 -3.068 1.00 80.00 88 TYR A CA 1
ATOM 716 C C . TYR A 1 88 ? 11.031 -4.115 -4.545 1.00 80.00 88 TYR A C 1
ATOM 718 O O . TYR A 1 88 ? 9.869 -4.142 -4.953 1.00 80.00 88 TYR A O 1
ATOM 726 N N . LYS A 1 89 ? 12.074 -4.328 -5.344 1.00 71.56 89 LYS A N 1
ATOM 727 C CA . LYS A 1 89 ? 11.982 -4.720 -6.752 1.00 71.56 89 LYS A CA 1
ATOM 728 C C . LYS A 1 89 ? 12.307 -6.202 -6.856 1.00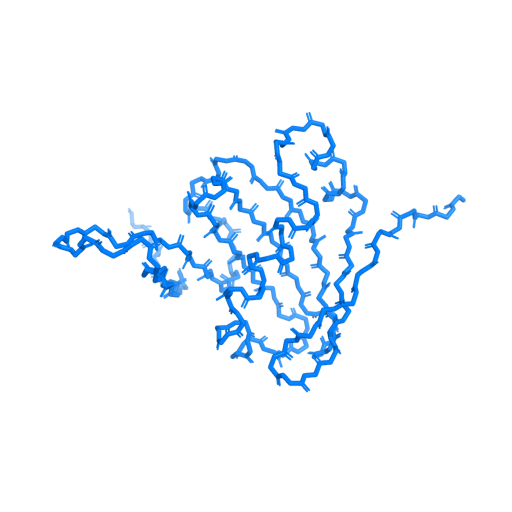 71.56 89 LYS A C 1
ATOM 730 O O . LYS A 1 89 ? 13.283 -6.617 -6.238 1.00 71.56 89 LYS A O 1
ATOM 735 N N . ASN A 1 90 ? 11.538 -6.955 -7.647 1.00 64.25 90 ASN A N 1
ATOM 736 C CA . ASN A 1 90 ? 11.770 -8.388 -7.872 1.00 64.25 90 ASN A CA 1
ATOM 737 C C . ASN A 1 90 ? 11.955 -9.176 -6.559 1.00 64.25 90 ASN A C 1
ATOM 739 O O . ASN A 1 90 ? 12.838 -10.022 -6.471 1.00 64.25 90 ASN A O 1
ATOM 743 N N . ALA A 1 91 ? 11.188 -8.843 -5.516 1.00 60.62 91 ALA A N 1
ATOM 744 C CA . ALA A 1 91 ? 11.258 -9.601 -4.276 1.00 60.62 91 ALA A CA 1
ATOM 745 C C . ALA A 1 91 ? 10.636 -10.980 -4.503 1.00 60.62 91 ALA A C 1
ATOM 747 O O . ALA A 1 91 ? 9.481 -11.074 -4.929 1.00 60.62 91 ALA A O 1
ATOM 748 N N . ASP A 1 92 ? 11.396 -12.028 -4.201 1.00 53.28 92 ASP A N 1
ATOM 749 C CA . ASP A 1 92 ? 10.846 -13.370 -4.066 1.00 53.28 92 ASP A CA 1
ATOM 750 C C . ASP A 1 92 ? 9.860 -13.411 -2.892 1.00 53.28 92 ASP A C 1
ATOM 752 O O . ASP A 1 92 ? 9.931 -12.611 -1.957 1.00 53.28 92 ASP A O 1
ATOM 756 N N . THR A 1 93 ? 8.920 -14.358 -2.921 1.00 52.56 93 THR A N 1
ATOM 757 C CA . THR A 1 93 ? 7.842 -14.518 -1.920 1.00 52.56 93 THR A CA 1
ATOM 758 C C . THR A 1 93 ? 8.318 -14.782 -0.488 1.00 52.56 93 THR A C 1
ATOM 760 O O . THR A 1 93 ? 7.497 -14.967 0.411 1.00 52.56 93 THR A O 1
ATOM 763 N N . TRP A 1 94 ? 9.627 -14.830 -0.262 1.00 41.41 94 TRP A N 1
ATOM 764 C CA . TRP A 1 94 ? 10.213 -15.053 1.044 1.00 41.41 94 TRP A CA 1
ATOM 765 C C . TRP A 1 94 ? 10.529 -13.715 1.719 1.00 41.41 94 TRP A C 1
ATOM 767 O O . TRP A 1 94 ? 11.539 -13.071 1.448 1.00 41.41 94 TRP A O 1
ATOM 777 N N . ILE A 1 95 ? 9.624 -13.288 2.600 1.00 51.12 95 ILE A N 1
ATOM 778 C CA . ILE A 1 95 ? 9.854 -12.185 3.535 1.00 51.12 95 ILE A CA 1
ATOM 779 C C . ILE A 1 95 ? 10.001 -12.801 4.915 1.00 51.12 95 ILE A C 1
ATOM 781 O O . ILE A 1 95 ? 9.066 -13.409 5.439 1.00 51.12 95 ILE A O 1
ATOM 785 N N . GLU A 1 96 ? 11.187 -12.656 5.491 1.00 39.34 96 GLU A N 1
ATOM 786 C CA . GLU A 1 96 ? 11.481 -13.167 6.818 1.00 39.34 96 GLU A CA 1
ATOM 787 C C . GLU A 1 96 ? 10.731 -12.350 7.881 1.00 39.34 96 GLU A C 1
ATOM 789 O O . GLU A 1 96 ? 10.861 -11.128 7.974 1.00 39.34 96 GLU A O 1
ATOM 794 N N . GLY A 1 97 ? 9.924 -13.055 8.677 1.00 39.16 97 GLY A N 1
ATOM 795 C CA . GLY A 1 97 ? 9.403 -12.569 9.950 1.00 39.16 97 GLY A CA 1
ATOM 796 C C . GLY A 1 97 ? 8.020 -11.923 9.923 1.00 39.16 97 GLY A C 1
ATOM 797 O O . GLY A 1 97 ? 7.914 -10.720 10.087 1.00 39.16 97 GLY A O 1
ATOM 798 N N . GLY A 1 98 ? 6.953 -12.728 9.888 1.00 41.81 98 GLY A N 1
ATOM 799 C CA . GLY A 1 98 ? 5.704 -12.425 10.604 1.00 41.81 98 GLY A CA 1
ATOM 800 C C . GLY A 1 98 ? 4.585 -11.550 9.996 1.00 41.81 98 GLY A C 1
ATOM 801 O O . GLY A 1 98 ? 3.497 -11.633 10.574 1.00 41.81 98 GLY A O 1
ATOM 802 N N . PRO A 1 99 ? 4.730 -10.730 8.928 1.00 53.91 99 PRO A N 1
ATOM 803 C CA . PRO A 1 99 ? 3.598 -9.964 8.409 1.00 53.91 99 PRO A CA 1
ATOM 804 C C . PRO A 1 99 ? 2.636 -10.854 7.620 1.00 53.91 99 PRO A C 1
ATOM 806 O O . PRO A 1 99 ? 3.046 -11.836 6.997 1.00 53.91 99 PRO A O 1
ATOM 809 N N . ASP A 1 100 ? 1.365 -10.454 7.583 1.00 50.75 100 ASP A N 1
ATOM 810 C CA . ASP A 1 100 ? 0.402 -11.043 6.659 1.00 50.75 100 ASP A CA 1
ATOM 811 C C . ASP A 1 100 ? 0.733 -10.595 5.225 1.00 50.75 100 ASP A C 1
ATOM 813 O O . ASP A 1 100 ? 0.844 -9.402 4.911 1.00 50.75 100 ASP A O 1
ATOM 817 N N . ILE A 1 101 ? 0.937 -11.575 4.344 1.00 55.62 101 ILE A N 1
ATOM 818 C CA . ILE A 1 101 ? 1.328 -11.354 2.954 1.00 55.62 101 ILE A CA 1
ATOM 819 C C . ILE A 1 101 ? 0.073 -11.325 2.079 1.00 55.62 101 ILE A C 1
ATOM 821 O O . ILE A 1 101 ? -0.646 -12.318 1.974 1.00 55.62 101 ILE A O 1
ATOM 825 N N . ILE A 1 102 ? -0.163 -10.201 1.405 1.00 56.91 102 ILE A N 1
ATOM 826 C CA . ILE A 1 102 ? -1.177 -10.037 0.366 1.00 56.91 102 ILE A CA 1
ATOM 827 C C . ILE A 1 102 ? -0.476 -10.153 -0.992 1.00 56.91 102 ILE A C 1
ATOM 829 O O . ILE A 1 102 ? 0.252 -9.259 -1.415 1.00 56.91 102 ILE A O 1
ATOM 833 N N . MET A 1 103 ? -0.701 -11.251 -1.708 1.00 54.62 103 MET A N 1
ATOM 834 C CA . MET A 1 103 ? -0.179 -11.423 -3.068 1.00 54.62 103 MET A CA 1
ATOM 835 C C . MET A 1 103 ? -1.234 -11.039 -4.094 1.00 54.62 103 MET A C 1
ATOM 837 O O . MET A 1 103 ? -2.379 -1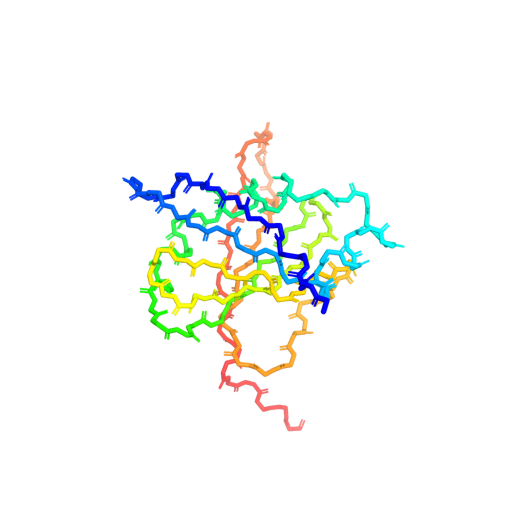1.445 -3.927 1.00 54.62 103 MET A O 1
ATOM 841 N N . ARG A 1 104 ? -0.862 -10.308 -5.151 1.00 48.19 104 ARG A N 1
ATOM 842 C CA . ARG A 1 104 ? -1.685 -10.017 -6.336 1.00 48.19 104 ARG A CA 1
ATOM 843 C C . ARG A 1 104 ? -1.127 -10.753 -7.548 1.00 48.19 104 ARG A C 1
ATOM 845 O O . ARG A 1 104 ? -0.140 -10.306 -8.126 1.00 48.19 104 ARG A O 1
ATOM 852 N N . THR A 1 105 ? -1.760 -11.839 -7.967 1.00 41.97 105 THR A N 1
ATOM 853 C CA . THR A 1 105 ? -1.344 -12.645 -9.124 1.00 41.97 105 THR A CA 1
ATOM 854 C C . THR A 1 105 ? -2.290 -12.437 -10.315 1.00 41.97 105 THR A C 1
ATOM 856 O O . THR A 1 105 ? -3.476 -12.134 -10.154 1.00 41.97 105 THR A O 1
ATOM 859 N N . LYS A 1 106 ? -1.775 -12.592 -11.544 1.00 41.72 106 LYS A N 1
ATOM 860 C CA . LYS A 1 106 ? -2.625 -12.846 -12.722 1.00 41.72 106 LYS A CA 1
ATOM 861 C C . LYS A 1 106 ? -3.058 -14.316 -12.681 1.00 41.72 106 LYS A C 1
ATOM 863 O O . LYS A 1 106 ? -2.233 -15.166 -12.352 1.00 41.72 106 LYS A O 1
ATOM 868 N N . ARG A 1 107 ? -4.321 -14.618 -13.010 1.00 39.59 107 ARG A N 1
ATOM 869 C CA . ARG A 1 107 ? -4.791 -16.002 -13.205 1.00 39.59 107 ARG A CA 1
ATOM 870 C C . ARG A 1 107 ? -3.881 -16.711 -14.215 1.00 39.59 107 ARG A C 1
ATOM 872 O O . ARG A 1 107 ? -3.738 -16.241 -15.340 1.00 39.59 107 ARG A O 1
ATOM 879 N N . SER A 1 108 ? -3.295 -17.838 -13.830 1.00 45.34 108 SER A N 1
ATOM 880 C CA . SER A 1 108 ? -2.802 -18.833 -14.780 1.00 45.34 108 SER A CA 1
ATOM 881 C C . SER A 1 108 ? -3.915 -19.849 -15.030 1.00 45.34 108 SER A C 1
ATOM 883 O O . SER A 1 108 ? -4.475 -20.379 -14.072 1.00 45.34 108 SER A O 1
ATOM 885 N N . CYS A 1 109 ? -4.166 -20.100 -16.317 1.00 37.03 109 CYS A N 1
ATOM 886 C CA . CYS A 1 109 ? -5.112 -21.039 -16.936 1.00 37.03 109 CYS A CA 1
ATOM 887 C C . CYS A 1 109 ? -6.490 -20.457 -17.314 1.00 37.03 109 CYS A C 1
ATOM 889 O O . CYS A 1 109 ? -7.335 -20.191 -16.464 1.00 37.03 109 CYS A O 1
ATOM 891 N N . GLY A 1 110 ? -6.716 -20.335 -18.628 1.00 42.66 110 GLY A N 1
ATOM 892 C CA . GLY A 1 110 ? -8.028 -20.555 -19.252 1.00 42.66 110 GLY A CA 1
ATOM 893 C C . GLY A 1 110 ? -8.801 -19.347 -19.777 1.00 42.66 110 GLY A C 1
ATOM 894 O O . GLY A 1 110 ? -9.359 -19.449 -20.860 1.00 42.66 110 GLY A O 1
ATOM 895 N N . ASP A 1 111 ? -8.826 -18.212 -19.076 1.00 37.12 111 ASP A N 1
ATOM 896 C CA . ASP A 1 111 ? -9.797 -17.153 -19.398 1.00 37.12 111 ASP A CA 1
ATOM 897 C C . ASP A 1 111 ? -9.152 -15.920 -20.049 1.00 37.12 111 ASP A C 1
ATOM 899 O O . ASP A 1 111 ? -8.340 -15.217 -19.443 1.00 37.12 111 ASP A O 1
ATOM 903 N N . THR A 1 112 ? -9.575 -15.609 -21.276 1.00 41.72 112 THR A N 1
ATOM 904 C CA . THR A 1 112 ? -9.174 -14.468 -22.124 1.00 41.72 112 THR A CA 1
ATOM 905 C C . THR A 1 112 ? -9.667 -13.097 -21.626 1.00 41.72 112 THR A C 1
ATOM 907 O O . THR A 1 112 ? -9.873 -12.180 -22.418 1.00 41.72 112 THR A O 1
ATOM 910 N N . SER A 1 113 ? -9.837 -12.905 -20.312 1.00 41.47 113 SER A N 1
ATOM 911 C CA . SER A 1 113 ? -10.282 -11.626 -19.744 1.00 41.47 113 SER A CA 1
ATOM 912 C C . SER A 1 113 ? -9.136 -10.873 -19.049 1.00 41.47 113 SER A C 1
ATOM 914 O O . SER A 1 113 ? -8.673 -11.302 -17.983 1.00 41.47 113 SER A O 1
ATOM 916 N N . PRO A 1 114 ? -8.692 -9.713 -19.581 1.00 43.97 114 PRO A N 1
ATOM 917 C CA . PRO A 1 114 ? -7.563 -8.945 -19.046 1.00 43.97 114 PRO A CA 1
ATOM 918 C C . PRO A 1 114 ? -7.838 -8.254 -17.695 1.00 43.97 114 PRO A C 1
ATOM 920 O O . PRO A 1 114 ? -6.946 -7.599 -17.155 1.00 43.97 114 PRO A O 1
ATOM 923 N N . TYR A 1 115 ? -9.031 -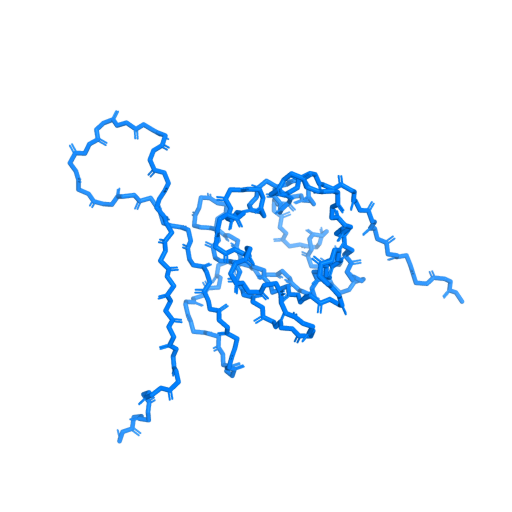8.423 -17.112 1.00 40.78 115 TYR A N 1
ATOM 924 C CA . TYR A 1 115 ? -9.465 -7.724 -15.895 1.00 40.78 115 TYR A CA 1
ATOM 925 C C . TYR A 1 115 ? -9.522 -8.597 -14.629 1.00 40.78 115 TYR A C 1
ATOM 927 O O . TYR A 1 115 ? -9.838 -8.095 -13.551 1.00 40.78 115 TYR A O 1
ATOM 935 N N . SER A 1 116 ? -9.166 -9.884 -14.700 1.00 36.94 116 SER A N 1
ATOM 936 C CA . SER A 1 116 ? -9.223 -10.785 -13.536 1.00 36.94 116 SER A CA 1
ATOM 937 C C . SER A 1 116 ? -7.908 -10.804 -12.732 1.00 36.94 116 SER A C 1
ATOM 939 O O . SER A 1 116 ? -7.065 -11.690 -12.860 1.00 36.94 116 SER A O 1
ATOM 941 N N . SER A 1 117 ? -7.700 -9.795 -11.878 1.00 39.25 117 SER A N 1
ATOM 942 C CA . SER A 1 117 ? -6.645 -9.851 -10.848 1.00 39.25 117 SER A CA 1
ATOM 943 C C . SER A 1 117 ? -7.146 -10.666 -9.654 1.00 39.25 117 SER A C 1
ATOM 945 O O . SER A 1 117 ? -8.139 -10.285 -9.038 1.00 39.25 117 SER A O 1
ATOM 947 N N . PHE A 1 118 ? -6.458 -11.750 -9.295 1.00 43.25 118 PHE A N 1
ATOM 948 C CA . PHE A 1 118 ? -6.731 -12.481 -8.058 1.00 43.25 118 PHE A CA 1
ATOM 949 C C . PHE A 1 118 ? -5.720 -12.081 -6.994 1.00 43.25 118 PHE A C 1
ATOM 951 O O . PHE A 1 118 ? -4.574 -11.737 -7.284 1.00 43.25 118 PHE A O 1
ATOM 958 N N . PHE A 1 119 ? -6.148 -12.143 -5.741 1.00 43.16 119 PHE A N 1
ATOM 959 C CA . PHE A 1 119 ? -5.233 -12.002 -4.631 1.00 43.16 119 PHE A CA 1
ATOM 960 C C . PHE A 1 119 ? -5.252 -13.285 -3.798 1.00 43.16 119 PHE A C 1
ATOM 962 O O . PHE A 1 119 ? -6.327 -13.813 -3.509 1.00 43.16 119 PHE A O 1
ATOM 969 N N . GLU A 1 120 ? -4.118 -13.682 -3.227 1.00 41.47 120 GLU A N 1
ATOM 970 C CA . GLU A 1 120 ? -3.989 -14.780 -2.247 1.00 41.47 120 GLU A CA 1
ATOM 971 C C . GLU A 1 120 ? -3.443 -14.226 -0.913 1.00 41.47 120 GLU A C 1
ATOM 973 O O . GLU A 1 120 ? -2.721 -13.230 -0.923 1.00 41.47 120 GLU A O 1
ATOM 978 N N . ILE A 1 121 ? -3.867 -14.766 0.237 1.00 43.69 121 ILE A N 1
ATOM 979 C CA . ILE A 1 121 ? -3.233 -14.477 1.540 1.00 43.69 121 ILE A CA 1
ATOM 980 C C . ILE A 1 121 ? -2.504 -15.749 1.955 1.00 43.69 121 ILE A C 1
ATOM 982 O O . ILE A 1 121 ? -3.155 -16.775 2.142 1.00 43.69 121 ILE A O 1
ATOM 986 N N . LYS A 1 122 ? -1.179 -15.688 2.112 1.00 45.38 122 LYS A N 1
ATOM 987 C CA . LYS A 1 122 ? -0.394 -16.799 2.666 1.00 45.38 122 LYS A CA 1
ATOM 988 C C . LYS A 1 122 ? 0.049 -16.444 4.078 1.00 45.38 122 LYS A C 1
ATOM 990 O O . LYS A 1 122 ? 0.826 -15.516 4.275 1.00 45.38 122 LYS A O 1
ATOM 995 N N . ASN A 1 123 ? -0.454 -17.196 5.053 1.00 41.38 123 ASN A N 1
ATOM 996 C CA . ASN A 1 123 ? -0.009 -17.117 6.438 1.00 41.38 123 ASN A CA 1
ATOM 997 C C . ASN A 1 123 ? 1.171 -18.087 6.622 1.00 41.38 123 ASN A C 1
ATOM 999 O O . ASN A 1 123 ? 0.998 -19.301 6.525 1.00 41.38 123 ASN A O 1
ATOM 1003 N N . LEU A 1 124 ? 2.384 -17.565 6.827 1.00 48.19 124 LEU A N 1
ATOM 1004 C CA . LEU A 1 124 ? 3.616 -18.367 6.913 1.00 48.19 124 LEU A CA 1
ATOM 1005 C C . LEU A 1 124 ? 3.967 -18.827 8.341 1.00 48.19 124 LEU A C 1
ATOM 1007 O O . LEU A 1 124 ? 5.052 -19.363 8.552 1.00 48.19 124 LEU A O 1
ATOM 1011 N N . ARG A 1 125 ? 3.072 -18.682 9.329 1.00 43.44 125 ARG A N 1
ATOM 1012 C CA . ARG A 1 125 ? 3.358 -18.944 10.759 1.00 43.44 125 ARG A CA 1
ATOM 1013 C C . ARG A 1 125 ? 3.716 -20.393 11.156 1.00 43.44 125 ARG A C 1
ATOM 1015 O O . ARG A 1 125 ? 3.818 -20.659 12.347 1.00 43.44 125 ARG A O 1
ATOM 1022 N N . GLY A 1 126 ? 3.926 -21.333 10.230 1.00 38.41 126 GLY A N 1
ATOM 1023 C CA . GLY A 1 126 ? 4.002 -22.763 10.573 1.00 38.41 126 GLY A CA 1
ATOM 1024 C C . GLY A 1 126 ? 5.106 -23.619 9.954 1.00 38.41 126 GLY A C 1
ATOM 1025 O O . GLY A 1 126 ? 5.220 -24.775 10.346 1.00 38.41 126 GLY A O 1
ATOM 1026 N N . ARG A 1 127 ? 5.931 -23.140 9.013 1.00 40.59 127 ARG A N 1
ATOM 1027 C CA . ARG A 1 127 ? 6.956 -24.006 8.392 1.00 40.59 127 ARG A CA 1
ATOM 1028 C C . ARG A 1 127 ? 8.333 -23.799 9.020 1.00 40.59 127 ARG A C 1
ATOM 1030 O O . ARG A 1 127 ? 9.178 -23.110 8.464 1.00 40.59 127 ARG A O 1
ATOM 1037 N N . ARG A 1 128 ? 8.556 -24.440 10.174 1.00 33.91 128 ARG A N 1
ATOM 1038 C CA . ARG A 1 128 ? 9.906 -24.867 10.579 1.00 33.91 128 ARG A CA 1
ATOM 1039 C C . ARG A 1 128 ? 10.339 -25.968 9.608 1.00 33.91 128 ARG A C 1
ATOM 1041 O O . ARG A 1 128 ? 9.681 -27.004 9.544 1.00 33.91 128 ARG A O 1
ATOM 1048 N N . LEU A 1 129 ? 11.401 -25.732 8.844 1.00 39.38 129 LEU A N 1
ATOM 1049 C CA . LEU A 1 129 ? 12.104 -26.802 8.137 1.00 39.38 129 LEU A CA 1
ATOM 1050 C C . LEU A 1 129 ? 12.882 -27.623 9.181 1.00 39.38 129 LEU A C 1
ATOM 1052 O O . LEU A 1 129 ? 13.488 -27.038 10.082 1.00 39.38 129 LEU A O 1
ATOM 1056 N N . LYS A 1 130 ? 12.776 -28.954 9.093 1.00 36.72 130 LYS A N 1
ATOM 1057 C CA . LYS A 1 130 ? 13.755 -29.888 9.665 1.00 36.72 130 LYS A CA 1
ATOM 1058 C C . LYS A 1 130 ? 14.990 -29.903 8.777 1.00 36.72 130 LYS A C 1
ATOM 1060 O O . LYS A 1 130 ? 14.797 -29.740 7.550 1.00 36.72 130 LYS A O 1
#

pLDDT: mean 71.17, std 20.41, range [33.91, 95.0]

Sequence (130 aa):
MSKRREEYTVLLWGVFVKVTFTEHALKRLKNRASVTASDILQSLKSAESKIKKLRTKHHRFVIFDHVLKTTFMAVFDNPNNIAIITVYKNADTWIEGGPDIIMRTKRSCGDTSPYSSFFEIKNLRGRRLK

Radius of gyration: 15.04 Å; chains: 1; bounding box: 33×49×37 Å

Foldseek 3Di:
DDQDWDWDWDQAPNDTAIEIEGPQAVCCCVPPFPDDPVNVSVQCNVCRVVVLVQLAAFAKEKECDVVRQKIWIWTPNHSRYIYTHHIDHNDDPDDPDDHWYKYWDDDDDDDPDPPDIDIDTDDPVDDDDD

Secondary structure (DSSP, 8-state):
-----EEEEEEETTEEEEEEE-HHHHHHHHHH-S--HHHHHHHHHHTHHHHGGG-STT-EEEEEETTTTEEEEEEEEETTEEEEEEEEES--S---S-PEEEEEEEPPSS---TT-EEEEEE--TT----

Organism: NCBI:txid1388761